Protein AF-A0A6B3GNE3-F1 (afdb_monomer)

Solvent-accessible surface area (backbone atoms only — not comparable to full-atom values): 5563 Å² total; per-residue (Å²): 108,75,71,58,51,50,61,64,42,50,61,54,49,58,60,53,69,72,64,52,52,80,75,50,72,71,88,55,69,71,82,41,78,39,46,48,60,59,85,50,76,67,30,50,49,52,53,54,51,51,49,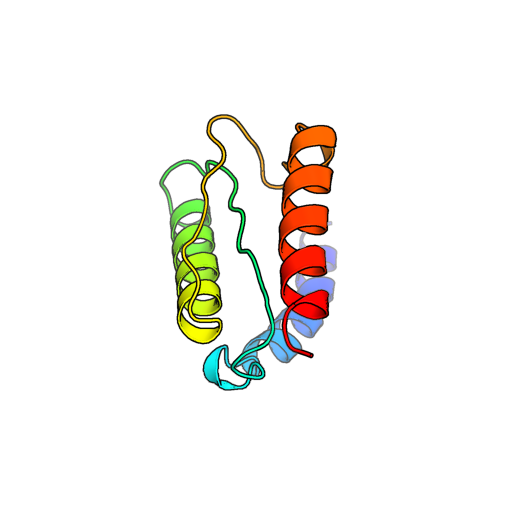49,46,18,56,43,57,74,46,69,70,45,71,42,80,92,28,52,92,61,35,59,78,79,37,48,68,63,42,51,49,52,52,53,54,31,54,53,53,62,67,69,75,116

Foldseek 3Di:
DVVVVVVVCVVVVVVVVPDDLLVPDEPQQDAAEDEPQDDDDVSVVRVVVSCRNCVNHVHDYHYDYPDDRVNCVVCVVVVVVRVVVSVVSVVVPD

Sequence (94 aa):
DVRELARALEGLAALAEDFRPSDLPWGVPAAIVSADHQPGRIGDGARAAHARVAAALGVQVTRWPGTSHSLHLEQPERTIEVIRSVVRRTTNHA

Mean predicted aligned error: 6.46 Å

Nearest PDB structures (foldseek):
  5gq9-assembly1_A  TM=4.020E-01  e=1.569E+00  Thermus thermophilus HB27
  4nca-assembly2_B  TM=4.030E-01  e=1.790E+00  Thermus thermophilus
  5xou-assembly1_A  TM=4.025E-01  e=3.692E+00  Thermus thermophilus HB27
  4nca-assembly1_A  TM=3.530E-01  e=2.181E+00  Thermus thermophilus
  3hjf-assembly1_A  TM=3.212E-01  e=2.487E+00  Thermus thermophilus HB27

pLDDT: mean 87.22, std 9.41, range [43.5, 98.0]

Secondary structure (DSSP, 8-state):
-HHHHHHHHHHHHH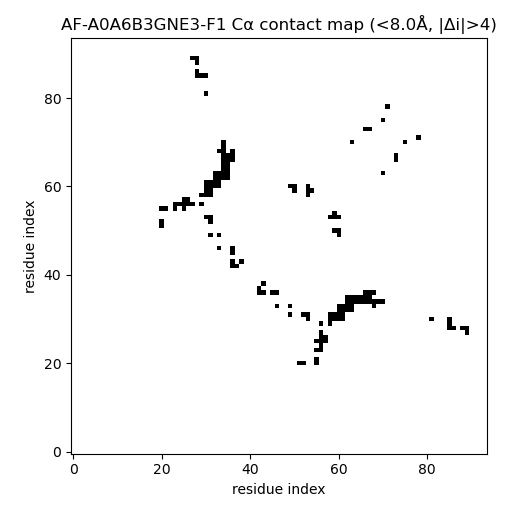HHHS--GGGSPTT----EEEE-PPSSHHHHHHHHHHHHHHHHTT-PEEEETT--TTHHHHSHHHHHHHHHHHHHHHHT--

Radius of gyration: 15.7 Å; Cα contacts (8 Å, |Δi|>4): 82; chains: 1; bounding box: 40×28×34 Å

Structure (mmCIF, N/CA/C/O backbone):
data_AF-A0A6B3GNE3-F1
#
_entry.id   AF-A0A6B3GNE3-F1
#
loop_
_atom_site.group_PDB
_atom_site.id
_atom_site.type_symbol
_atom_site.label_atom_id
_atom_site.label_alt_id
_atom_site.label_comp_id
_atom_site.label_asym_id
_atom_site.label_entity_id
_atom_site.label_seq_id
_atom_site.pdbx_PDB_ins_code
_atom_site.Cartn_x
_atom_site.Cartn_y
_atom_site.Cartn_z
_atom_site.occupancy
_atom_site.B_iso_or_equiv
_atom_site.auth_seq_id
_atom_site.auth_comp_id
_atom_site.auth_asym_id
_atom_site.auth_atom_id
_atom_site.pdbx_PDB_model_num
ATOM 1 N N . ASP A 1 1 ? 20.246 -15.404 -11.181 1.00 78.62 1 ASP A N 1
ATOM 2 C CA . ASP A 1 1 ? 20.197 -15.221 -12.648 1.00 78.62 1 ASP A CA 1
ATOM 3 C C . ASP A 1 1 ? 18.901 -14.476 -13.001 1.00 78.62 1 ASP A C 1
ATOM 5 O O . ASP A 1 1 ? 17.856 -14.820 -12.461 1.00 78.62 1 ASP A O 1
ATOM 9 N N . VAL A 1 2 ? 18.942 -13.440 -13.850 1.00 77.19 2 VAL A N 1
ATOM 10 C CA . VAL A 1 2 ? 17.753 -12.644 -14.241 1.00 77.19 2 VAL A CA 1
ATOM 11 C C . VAL A 1 2 ? 16.693 -13.491 -14.966 1.00 77.19 2 VAL A C 1
ATOM 13 O O . VAL A 1 2 ? 15.501 -13.228 -14.835 1.00 77.19 2 VAL A O 1
ATOM 16 N N . ARG A 1 3 ? 17.096 -14.548 -15.681 1.00 79.25 3 ARG A N 1
ATOM 17 C CA . ARG A 1 3 ? 16.184 -15.456 -16.399 1.00 79.25 3 ARG A CA 1
ATOM 18 C C . ARG A 1 3 ? 15.457 -16.426 -15.472 1.00 79.25 3 ARG A C 1
ATOM 20 O O . ARG A 1 3 ? 14.361 -16.877 -15.791 1.00 79.25 3 ARG A O 1
ATOM 27 N N . GLU A 1 4 ? 16.069 -16.785 -14.349 1.00 79.88 4 GLU A N 1
ATOM 28 C CA . GLU A 1 4 ? 15.397 -17.564 -13.302 1.00 79.88 4 GLU A CA 1
ATOM 29 C C . GLU A 1 4 ? 14.405 -16.694 -12.535 1.00 79.88 4 GLU A C 1
ATOM 31 O O . GLU A 1 4 ? 13.286 -17.127 -12.280 1.00 79.88 4 GLU A O 1
ATOM 36 N N . LEU A 1 5 ? 14.775 -15.439 -12.258 1.00 78.31 5 LEU A N 1
ATOM 37 C CA . LEU A 1 5 ? 13.873 -14.470 -11.643 1.00 78.31 5 LEU A CA 1
ATOM 38 C C . LEU A 1 5 ? 12.649 -14.193 -12.529 1.00 78.31 5 LEU A C 1
ATOM 40 O O . LEU A 1 5 ? 11.533 -14.203 -12.028 1.00 78.31 5 LEU A O 1
ATOM 44 N N . ALA A 1 6 ? 12.834 -14.001 -13.838 1.00 80.06 6 ALA A N 1
ATOM 45 C CA . ALA A 1 6 ? 11.722 -13.799 -14.770 1.00 80.06 6 ALA A CA 1
ATOM 46 C C . ALA A 1 6 ? 10.732 -14.978 -14.757 1.00 80.06 6 ALA A C 1
ATOM 48 O O . ALA A 1 6 ? 9.535 -14.762 -14.602 1.00 80.06 6 ALA A O 1
ATOM 49 N N . ARG A 1 7 ? 11.234 -16.220 -14.808 1.00 78.69 7 ARG A N 1
ATOM 50 C CA . ARG A 1 7 ? 10.396 -17.430 -14.728 1.00 78.69 7 ARG A CA 1
ATOM 51 C C . ARG A 1 7 ? 9.673 -17.569 -13.389 1.00 78.69 7 ARG A C 1
ATOM 53 O O . ARG A 1 7 ? 8.514 -17.960 -13.359 1.00 78.69 7 ARG A O 1
ATOM 60 N N . ALA A 1 8 ? 10.323 -17.212 -12.281 1.00 77.88 8 ALA A N 1
ATOM 61 C CA . ALA A 1 8 ? 9.666 -17.186 -10.974 1.00 77.88 8 ALA A CA 1
ATOM 62 C C . ALA A 1 8 ? 8.553 -16.119 -10.897 1.00 77.88 8 ALA A C 1
ATOM 64 O O . ALA A 1 8 ? 7.564 -16.304 -10.189 1.00 77.88 8 ALA A O 1
ATOM 65 N N . LEU A 1 9 ? 8.698 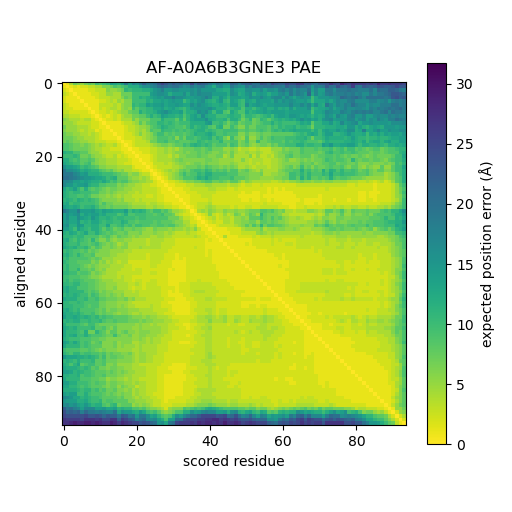-15.015 -11.636 1.00 81.69 9 LEU A N 1
ATOM 66 C CA . LEU A 1 9 ? 7.720 -13.929 -11.690 1.00 81.69 9 LEU A CA 1
ATOM 67 C C . LEU A 1 9 ? 6.543 -14.208 -12.635 1.00 81.69 9 LEU A C 1
ATOM 69 O O . LEU A 1 9 ? 5.486 -13.628 -12.416 1.00 81.69 9 LEU A O 1
ATOM 73 N N . GLU A 1 10 ? 6.670 -15.086 -13.635 1.00 81.31 10 GLU A N 1
ATOM 74 C CA . GLU A 1 10 ? 5.567 -15.442 -14.552 1.00 81.31 10 GLU A CA 1
ATOM 75 C C . GLU A 1 10 ? 4.335 -15.965 -13.798 1.00 81.31 10 GLU A C 1
ATOM 77 O O . GLU A 1 10 ? 3.217 -15.516 -14.048 1.00 81.31 10 GLU A O 1
ATOM 82 N N . GLY A 1 11 ? 4.533 -16.841 -12.807 1.00 75.12 11 GLY A N 1
ATOM 83 C CA . GLY A 1 11 ? 3.436 -17.343 -11.973 1.00 75.12 11 GLY A CA 1
ATOM 84 C C . GLY A 1 11 ? 2.775 -16.251 -11.124 1.00 75.12 11 GLY A C 1
ATOM 85 O O . GLY A 1 11 ? 1.556 -16.232 -10.969 1.00 75.12 11 GLY A O 1
ATOM 86 N N . LEU A 1 12 ? 3.563 -15.300 -10.615 1.00 77.81 12 LEU A N 1
ATOM 87 C CA . LEU A 1 12 ? 3.045 -14.151 -9.866 1.00 77.81 12 LEU A CA 1
ATOM 88 C C . LEU A 1 12 ? 2.310 -13.161 -10.775 1.00 77.81 12 LEU A C 1
ATOM 90 O O . LEU A 1 12 ? 1.306 -12.589 -10.359 1.00 77.81 12 LEU A O 1
ATOM 94 N N . ALA A 1 13 ? 2.784 -12.974 -12.007 1.00 80.31 13 ALA A N 1
ATOM 95 C CA . ALA A 1 13 ? 2.139 -12.125 -12.998 1.00 80.31 13 ALA A CA 1
ATOM 96 C C . ALA A 1 13 ? 0.766 -12.680 -13.391 1.00 80.31 13 ALA A C 1
ATOM 98 O O . ALA A 1 13 ? -0.196 -11.920 -13.389 1.00 80.31 13 ALA A O 1
ATOM 99 N N . ALA A 1 14 ? 0.659 -13.992 -13.625 1.00 81.12 14 ALA A N 1
ATOM 100 C CA . ALA A 1 14 ? -0.615 -14.649 -13.912 1.00 81.12 14 ALA A CA 1
ATOM 101 C C . ALA A 1 14 ? -1.619 -14.495 -12.754 1.00 81.12 14 ALA A C 1
ATOM 103 O O . ALA A 1 14 ? -2.766 -14.124 -12.972 1.00 81.12 14 ALA A O 1
ATOM 104 N N . LEU A 1 15 ? -1.181 -14.686 -11.502 1.00 78.62 15 LEU A N 1
ATOM 105 C CA . LEU A 1 15 ? -2.041 -14.459 -10.330 1.00 78.62 15 LEU A CA 1
ATOM 106 C C . LEU A 1 15 ? -2.459 -12.987 -10.177 1.00 78.62 15 LEU A C 1
ATOM 108 O O . LEU A 1 15 ? -3.569 -12.692 -9.738 1.00 78.62 15 LEU A O 1
ATOM 112 N N . ALA A 1 16 ? -1.570 -12.054 -10.517 1.00 80.88 16 ALA A N 1
ATOM 113 C CA . ALA A 1 16 ? -1.857 -10.626 -10.456 1.00 80.88 16 ALA A CA 1
ATOM 114 C C . ALA A 1 16 ? -2.767 -10.149 -11.601 1.00 80.88 16 ALA A C 1
ATOM 116 O O . ALA A 1 16 ? -3.443 -9.131 -11.445 1.00 80.88 16 ALA A O 1
ATOM 117 N N . GLU A 1 17 ? -2.799 -10.858 -12.732 1.00 84.31 17 GLU A N 1
ATOM 118 C CA . GLU A 1 17 ? -3.598 -10.504 -13.908 1.00 84.31 17 GLU A CA 1
ATOM 119 C C . GLU A 1 17 ? -5.100 -10.539 -13.621 1.00 84.31 17 GLU A C 1
ATOM 121 O O . GLU A 1 17 ? -5.839 -9.684 -14.115 1.00 84.31 17 GLU A O 1
ATOM 126 N N . ASP A 1 18 ? -5.541 -11.442 -12.747 1.00 83.81 18 ASP A N 1
ATOM 127 C CA . ASP A 1 18 ? -6.941 -11.567 -12.335 1.00 83.81 18 ASP A CA 1
ATOM 128 C C . ASP A 1 18 ? -7.286 -10.734 -11.098 1.00 83.81 18 ASP A C 1
ATOM 130 O O . ASP A 1 18 ? -8.460 -10.557 -10.776 1.00 83.81 18 ASP A O 1
ATOM 134 N N . PHE A 1 19 ? -6.298 -10.142 -10.420 1.00 84.38 19 PHE A N 1
ATOM 135 C CA . PHE A 1 19 ? -6.573 -9.302 -9.261 1.00 84.38 19 PHE A CA 1
ATOM 136 C C . PHE A 1 19 ? -7.339 -8.040 -9.674 1.00 84.38 19 PHE A C 1
ATOM 138 O O . PHE A 1 19 ? -6.872 -7.209 -10.463 1.00 84.38 19 PHE A O 1
ATOM 145 N N . ARG A 1 20 ? -8.531 -7.862 -9.108 1.00 87.00 20 ARG A N 1
ATOM 146 C CA . ARG A 1 20 ? -9.325 -6.643 -9.246 1.00 87.00 20 ARG A CA 1
ATOM 147 C C . ARG A 1 20 ? -9.469 -6.015 -7.863 1.00 87.00 20 ARG A C 1
ATOM 149 O O . ARG A 1 20 ? -10.095 -6.609 -6.991 1.00 87.00 20 ARG A O 1
ATOM 156 N N . PRO A 1 21 ? -8.934 -4.800 -7.639 1.00 83.25 21 PRO A N 1
ATOM 157 C CA . PRO A 1 21 ? -9.119 -4.108 -6.366 1.00 83.25 21 PRO A CA 1
ATOM 158 C C . PRO A 1 21 ? -10.593 -3.964 -5.966 1.00 83.25 21 PRO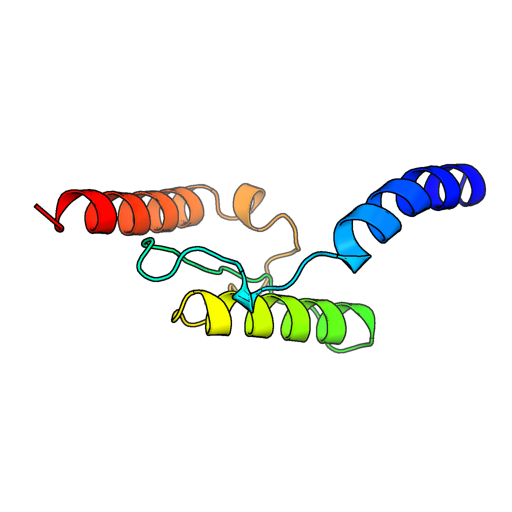 A C 1
ATOM 160 O O . PRO A 1 21 ? -10.895 -3.995 -4.782 1.00 83.25 21 PRO A O 1
ATOM 163 N N . SER A 1 22 ? -11.506 -3.853 -6.939 1.00 83.31 22 SER A N 1
ATOM 164 C CA . SER A 1 22 ? -12.958 -3.784 -6.724 1.00 83.31 22 SER A CA 1
ATOM 165 C C . SER A 1 22 ? -13.555 -4.989 -6.002 1.00 83.31 22 SER A C 1
ATOM 167 O O . SER A 1 22 ? -14.635 -4.862 -5.437 1.00 83.31 22 SER A O 1
ATOM 169 N N . ASP A 1 23 ? -12.873 -6.133 -6.021 1.00 85.69 23 ASP A N 1
ATOM 170 C CA . ASP A 1 23 ? -13.375 -7.377 -5.436 1.00 85.69 23 ASP A CA 1
ATOM 171 C C . ASP A 1 23 ? -13.010 -7.483 -3.947 1.00 85.69 23 ASP A C 1
ATOM 173 O O . ASP A 1 23 ? -13.393 -8.435 -3.265 1.00 85.69 23 ASP A O 1
ATOM 177 N N . LEU A 1 24 ? -12.260 -6.506 -3.421 1.00 82.00 24 LEU A N 1
ATOM 178 C CA . LEU A 1 24 ? -11.945 -6.437 -2.002 1.00 82.00 24 LEU A CA 1
ATOM 179 C C . LEU A 1 24 ? -13.226 -6.208 -1.183 1.00 82.00 24 LEU A C 1
ATOM 181 O O . LEU A 1 24 ? -14.048 -5.363 -1.543 1.00 82.00 24 LEU A O 1
ATOM 185 N N . PRO A 1 25 ? -13.392 -6.920 -0.054 1.00 78.44 25 PRO A N 1
ATOM 186 C CA . PRO A 1 25 ? -14.563 -6.770 0.792 1.00 78.44 25 PRO A CA 1
ATOM 187 C C . PRO A 1 25 ? -14.659 -5.337 1.315 1.00 78.44 25 PRO A C 1
ATOM 189 O O . PRO A 1 25 ? -13.753 -4.818 1.975 1.00 78.44 25 PRO A O 1
ATOM 192 N N . TRP A 1 26 ? -15.784 -4.701 1.012 1.00 75.38 26 TRP A N 1
ATOM 193 C CA . TRP A 1 26 ? -16.056 -3.344 1.452 1.00 75.38 26 TRP A CA 1
ATOM 194 C C . TRP A 1 26 ? -16.357 -3.305 2.956 1.00 75.38 26 TRP A C 1
ATOM 196 O O . TRP A 1 26 ? -16.927 -4.240 3.515 1.00 75.38 26 TRP A O 1
ATOM 206 N N . GLY A 1 27 ? -15.963 -2.218 3.621 1.00 76.44 27 GLY A N 1
ATOM 207 C CA . GLY A 1 27 ? -16.214 -2.015 5.053 1.00 76.44 27 GLY A CA 1
ATOM 208 C C . GLY A 1 27 ? -15.234 -2.716 6.000 1.00 76.44 27 GLY A C 1
ATOM 209 O O . GLY A 1 27 ? -15.373 -2.575 7.213 1.00 76.44 27 GLY A O 1
ATOM 210 N N . VAL A 1 28 ? -14.216 -3.420 5.491 1.00 83.12 28 VAL A N 1
ATOM 211 C CA . VAL A 1 28 ? -13.124 -3.935 6.332 1.00 83.12 28 VAL A CA 1
ATOM 212 C C . VAL A 1 28 ? -12.206 -2.775 6.733 1.00 83.12 28 VAL A C 1
ATOM 214 O O . VAL A 1 28 ? -11.656 -2.105 5.854 1.00 83.12 28 VAL A O 1
ATOM 217 N N . PRO A 1 29 ? -11.983 -2.519 8.038 1.00 91.31 29 PRO A N 1
ATOM 218 C CA . PRO A 1 29 ? -11.032 -1.504 8.464 1.00 91.31 29 PRO A CA 1
ATOM 219 C C . PRO A 1 29 ? -9.640 -1.786 7.900 1.00 91.31 29 PRO A C 1
ATOM 221 O O . PRO A 1 29 ? -9.060 -2.842 8.139 1.00 91.31 29 PRO A O 1
ATOM 224 N N . ALA A 1 30 ? -9.085 -0.814 7.181 1.00 93.62 30 ALA A N 1
ATOM 225 C CA . ALA A 1 30 ? -7.796 -0.952 6.519 1.00 93.62 30 ALA A CA 1
ATOM 226 C C . ALA A 1 30 ? -6.940 0.309 6.673 1.00 93.62 30 ALA A C 1
ATOM 228 O O . ALA A 1 30 ? -7.404 1.360 7.127 1.00 93.62 30 ALA A O 1
ATOM 229 N N . ALA A 1 31 ? -5.668 0.195 6.309 1.00 95.44 31 ALA A N 1
ATOM 230 C CA . ALA A 1 31 ? -4.757 1.313 6.128 1.00 95.44 31 ALA A CA 1
ATOM 231 C C . ALA A 1 31 ? -3.791 0.971 4.993 1.00 95.44 31 ALA A C 1
ATOM 233 O O . ALA A 1 31 ? -3.288 -0.148 4.932 1.00 95.44 31 ALA A O 1
ATOM 234 N N . ILE A 1 32 ? -3.517 1.938 4.117 1.00 95.69 32 ILE A N 1
ATOM 235 C CA . ILE A 1 32 ? -2.497 1.808 3.077 1.00 95.69 32 ILE A CA 1
ATOM 236 C C . ILE A 1 32 ? -1.366 2.769 3.411 1.00 95.69 32 ILE A C 1
ATOM 238 O O . ILE A 1 32 ? -1.553 3.988 3.414 1.00 95.69 32 ILE A O 1
ATOM 242 N N . VAL A 1 33 ? -0.194 2.211 3.705 1.00 96.69 33 VAL A N 1
ATOM 243 C CA . VAL A 1 33 ? 1.029 2.966 3.974 1.00 96.69 33 VAL A CA 1
ATOM 244 C C . VAL A 1 33 ? 1.988 2.744 2.816 1.00 96.69 33 VAL A C 1
ATOM 246 O O . VAL A 1 33 ? 2.278 1.607 2.455 1.00 96.69 33 VAL A O 1
ATOM 249 N N . SER A 1 34 ? 2.459 3.833 2.220 1.00 95.06 34 SER A N 1
ATOM 250 C CA . SER A 1 34 ? 3.372 3.803 1.084 1.00 95.06 34 SER A CA 1
ATOM 251 C C . SER A 1 34 ? 4.713 4.413 1.455 1.00 95.06 34 SER A C 1
ATOM 253 O O . SER A 1 34 ? 4.782 5.479 2.072 1.00 95.06 34 SER A O 1
ATOM 255 N N . ALA A 1 35 ? 5.766 3.769 0.963 1.00 92.69 35 ALA A N 1
ATOM 256 C CA . ALA A 1 35 ? 7.109 4.314 0.942 1.00 92.69 35 ALA A CA 1
ATOM 257 C C . ALA A 1 35 ? 7.194 5.591 0.098 1.00 92.69 35 ALA A C 1
ATOM 259 O O . ALA A 1 35 ? 6.328 5.859 -0.754 1.00 92.69 35 ALA A O 1
ATOM 260 N N . ASP A 1 36 ? 8.274 6.344 0.285 1.00 84.75 36 ASP A N 1
ATOM 261 C CA . ASP A 1 36 ? 8.546 7.558 -0.478 1.00 84.75 36 ASP A CA 1
ATOM 262 C C . ASP A 1 36 ? 9.282 7.249 -1.784 1.00 84.75 36 ASP A C 1
ATOM 264 O O . ASP A 1 36 ? 10.431 7.629 -2.011 1.00 84.75 36 ASP A O 1
ATOM 268 N N . HIS A 1 37 ? 8.612 6.489 -2.653 1.00 81.75 37 HIS A N 1
ATOM 269 C CA . HIS A 1 37 ? 9.175 6.112 -3.942 1.00 81.75 37 HIS A CA 1
ATOM 270 C C . HIS A 1 37 ? 9.519 7.355 -4.773 1.00 81.75 37 HIS A C 1
ATOM 272 O O . HIS A 1 37 ? 8.646 8.189 -5.064 1.00 81.75 37 HIS A O 1
ATOM 278 N N . GLN A 1 38 ? 10.782 7.421 -5.204 1.00 83.25 38 GLN A N 1
ATOM 279 C CA . GLN A 1 38 ? 11.264 8.436 -6.134 1.00 83.25 38 GLN A CA 1
ATOM 280 C C . GLN A 1 38 ? 10.441 8.415 -7.434 1.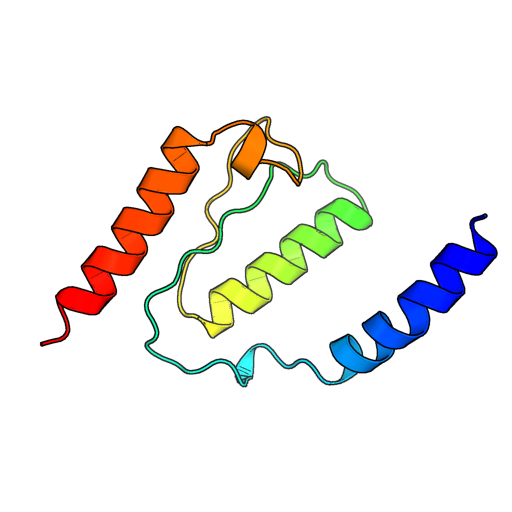00 83.25 38 GLN A C 1
ATOM 282 O O . GLN A 1 38 ? 10.005 7.341 -7.864 1.00 83.25 38 GLN A O 1
ATOM 287 N N . PRO A 1 39 ? 10.200 9.577 -8.067 1.00 83.69 39 PRO A N 1
ATOM 288 C CA . PRO A 1 39 ? 9.537 9.637 -9.366 1.00 83.69 39 PRO A CA 1
ATOM 289 C C . PRO A 1 39 ? 10.243 8.800 -10.442 1.00 83.69 39 PRO A C 1
ATOM 291 O O . PRO A 1 39 ? 11.464 8.655 -10.425 1.00 83.69 39 PRO A O 1
ATOM 294 N N . GLY A 1 40 ? 9.471 8.264 -11.390 1.00 86.50 40 GLY A N 1
ATOM 295 C CA . GLY A 1 40 ? 9.952 7.375 -12.447 1.00 86.50 40 GLY A CA 1
ATOM 296 C C . GLY A 1 40 ? 9.083 6.125 -12.571 1.00 86.50 40 GLY A C 1
ATOM 297 O O . GLY A 1 40 ? 8.349 5.786 -11.649 1.00 86.50 40 GLY A O 1
ATOM 298 N N . ARG A 1 41 ? 9.195 5.399 -13.694 1.00 82.88 41 ARG A N 1
ATOM 299 C CA . ARG A 1 41 ? 8.290 4.291 -14.077 1.00 82.88 41 ARG A CA 1
ATOM 300 C C . ARG A 1 41 ? 7.908 3.356 -12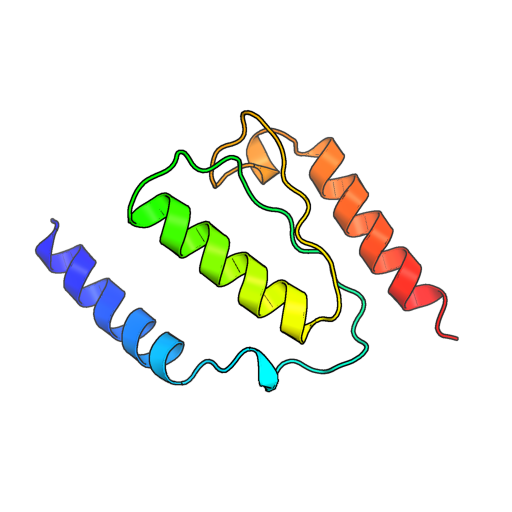.920 1.00 82.88 41 ARG A C 1
ATOM 302 O O . ARG A 1 41 ? 6.732 3.049 -12.753 1.00 82.88 41 ARG A O 1
ATOM 309 N N . ILE A 1 42 ? 8.888 2.904 -12.136 1.00 84.75 42 ILE A N 1
ATOM 310 C CA . ILE A 1 42 ? 8.653 1.987 -11.011 1.00 84.75 42 ILE A CA 1
ATOM 311 C C . ILE A 1 42 ? 7.929 2.700 -9.863 1.00 84.75 42 ILE A C 1
ATOM 313 O O . ILE A 1 42 ? 6.924 2.196 -9.368 1.00 84.75 42 ILE A O 1
ATOM 317 N N . GLY A 1 43 ? 8.403 3.880 -9.455 1.00 88.06 43 GLY A N 1
ATOM 318 C CA . GLY A 1 43 ? 7.786 4.645 -8.373 1.00 88.06 43 GLY A CA 1
ATOM 319 C C . GLY A 1 43 ? 6.380 5.133 -8.716 1.00 88.06 43 GLY A C 1
ATOM 320 O O . GLY A 1 43 ? 5.481 5.042 -7.886 1.00 88.06 43 GLY A O 1
ATOM 321 N N . ASP A 1 44 ? 6.155 5.575 -9.952 1.00 89.69 44 ASP A N 1
ATOM 322 C CA . ASP A 1 44 ? 4.839 5.958 -10.468 1.00 89.69 44 ASP A CA 1
ATOM 323 C C . ASP A 1 44 ? 3.885 4.763 -10.509 1.00 89.69 44 ASP A C 1
ATOM 325 O O . ASP A 1 44 ? 2.738 4.876 -10.074 1.00 89.69 44 ASP A O 1
ATOM 329 N N . GLY A 1 45 ? 4.378 3.597 -10.940 1.00 90.88 45 GLY A N 1
ATOM 330 C CA . GLY A 1 45 ? 3.627 2.345 -10.903 1.00 90.88 45 GLY A CA 1
ATOM 331 C C . GLY A 1 45 ? 3.217 1.951 -9.482 1.00 90.88 45 GLY A C 1
ATOM 332 O O . GLY A 1 45 ? 2.044 1.660 -9.245 1.00 90.88 45 GLY A O 1
ATOM 333 N N . ALA A 1 46 ? 4.145 2.013 -8.523 1.00 89.69 46 ALA A N 1
ATOM 334 C CA . ALA A 1 46 ? 3.862 1.730 -7.116 1.00 89.69 46 ALA A CA 1
ATOM 335 C C . ALA A 1 46 ? 2.828 2.710 -6.534 1.00 89.69 46 ALA A C 1
ATOM 337 O O . ALA A 1 46 ? 1.855 2.293 -5.904 1.00 89.69 46 ALA A O 1
ATOM 338 N N . ARG A 1 47 ? 2.975 4.012 -6.817 1.00 90.56 47 ARG A N 1
ATOM 339 C CA . ARG A 1 47 ? 2.015 5.046 -6.399 1.00 90.56 47 ARG A CA 1
ATOM 340 C C . ARG A 1 47 ? 0.615 4.788 -6.951 1.00 90.56 47 ARG A C 1
ATOM 342 O O . ARG A 1 47 ? -0.354 4.831 -6.194 1.00 90.56 47 ARG A O 1
ATOM 349 N N . ALA A 1 48 ? 0.509 4.484 -8.243 1.00 92.06 48 ALA A N 1
ATOM 350 C CA . ALA A 1 48 ? -0.765 4.180 -8.885 1.00 92.06 48 ALA A CA 1
ATOM 351 C C . ALA A 1 48 ? -1.394 2.884 -8.344 1.00 92.06 48 ALA A C 1
ATOM 353 O O . ALA A 1 48 ? -2.609 2.810 -8.163 1.00 92.06 48 ALA A O 1
ATOM 354 N N . ALA A 1 49 ? -0.588 1.858 -8.057 1.00 91.12 49 ALA 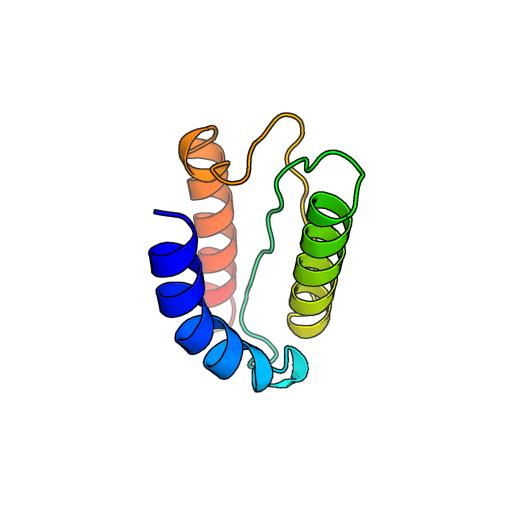A N 1
ATOM 355 C CA . ALA A 1 49 ? -1.065 0.618 -7.451 1.00 91.12 49 ALA A CA 1
ATOM 356 C C . ALA A 1 49 ? -1.634 0.853 -6.041 1.00 91.12 49 ALA A C 1
ATOM 358 O O . ALA A 1 49 ? -2.779 0.478 -5.786 1.00 91.12 49 ALA A O 1
ATOM 359 N N . HIS A 1 50 ? -0.899 1.542 -5.162 1.00 94.19 50 HIS A N 1
ATOM 360 C CA . HIS A 1 50 ? -1.376 1.866 -3.814 1.00 94.19 50 HIS A CA 1
ATOM 361 C C . HIS A 1 50 ? -2.643 2.728 -3.839 1.00 94.19 50 HIS A C 1
ATOM 363 O O . HIS A 1 50 ? -3.569 2.463 -3.076 1.00 94.19 50 HIS A O 1
ATOM 369 N N . ALA A 1 51 ? -2.722 3.712 -4.742 1.00 93.56 51 ALA A N 1
ATOM 370 C CA . ALA A 1 51 ? -3.910 4.549 -4.895 1.00 93.56 51 ALA A CA 1
ATOM 371 C C . ALA A 1 51 ? -5.151 3.738 -5.308 1.00 93.56 51 ALA A C 1
ATOM 373 O O . ALA A 1 51 ? -6.223 3.941 -4.743 1.00 93.56 51 ALA A O 1
ATOM 374 N N . ARG A 1 52 ? -5.008 2.785 -6.242 1.00 92.69 52 ARG A N 1
ATOM 375 C CA . ARG A 1 52 ? -6.114 1.905 -6.666 1.00 92.69 52 ARG A CA 1
ATOM 376 C C . ARG A 1 52 ? -6.639 1.037 -5.522 1.00 92.69 52 ARG A C 1
ATOM 378 O O . ARG A 1 52 ? -7.849 0.941 -5.346 1.00 92.69 52 ARG A O 1
ATOM 385 N N . VAL A 1 53 ? -5.747 0.436 -4.734 1.00 92.12 53 VAL A N 1
ATOM 386 C CA . VAL A 1 53 ? -6.138 -0.393 -3.580 1.00 92.12 53 VAL A CA 1
ATOM 387 C C . VAL A 1 53 ? -6.779 0.459 -2.482 1.00 92.12 53 VAL A C 1
ATOM 389 O O . VAL A 1 53 ? -7.809 0.081 -1.931 1.00 92.12 53 VAL A O 1
ATOM 392 N N . ALA A 1 54 ? -6.218 1.636 -2.196 1.00 92.88 54 ALA A N 1
ATOM 393 C CA . ALA A 1 54 ? -6.769 2.555 -1.205 1.00 92.88 54 ALA A CA 1
ATOM 394 C C . ALA A 1 54 ? -8.184 3.024 -1.579 1.00 92.88 54 ALA A C 1
ATOM 396 O O . ALA A 1 54 ? -9.070 3.015 -0.727 1.00 92.88 54 ALA A O 1
ATOM 397 N N . ALA A 1 55 ? -8.415 3.342 -2.858 1.00 91.75 55 ALA A N 1
ATOM 398 C CA . ALA A 1 55 ? -9.734 3.707 -3.367 1.00 91.75 55 ALA A CA 1
ATOM 399 C C . ALA A 1 55 ? -10.762 2.581 -3.179 1.00 91.75 55 ALA A C 1
ATOM 401 O O . ALA A 1 55 ? -11.863 2.843 -2.702 1.00 91.75 55 ALA A O 1
ATOM 402 N N . ALA A 1 56 ? -10.396 1.333 -3.487 1.00 90.25 56 ALA A N 1
ATOM 403 C CA . ALA A 1 56 ? -11.286 0.186 -3.302 1.00 90.25 56 ALA A CA 1
ATOM 404 C C . ALA A 1 56 ? -11.645 -0.071 -1.828 1.00 90.25 56 ALA A C 1
ATOM 406 O O . ALA A 1 56 ? -12.781 -0.408 -1.508 1.00 90.25 56 ALA A O 1
ATOM 407 N N . LEU A 1 57 ? -10.692 0.148 -0.920 1.00 90.00 57 LEU A N 1
ATOM 408 C CA . LEU A 1 57 ? -10.894 0.008 0.524 1.00 90.00 57 LEU A CA 1
ATOM 409 C C . LEU A 1 57 ? -11.527 1.250 1.178 1.00 90.00 57 LEU A C 1
ATOM 411 O O . LEU A 1 57 ? -11.766 1.246 2.383 1.00 90.00 57 LEU A O 1
ATOM 415 N N . GLY A 1 58 ? -11.776 2.324 0.421 1.00 90.00 58 GLY A N 1
ATOM 416 C CA . GLY A 1 58 ? -12.327 3.573 0.952 1.00 90.00 58 GLY A CA 1
ATOM 417 C C . GLY A 1 58 ? -11.391 4.310 1.920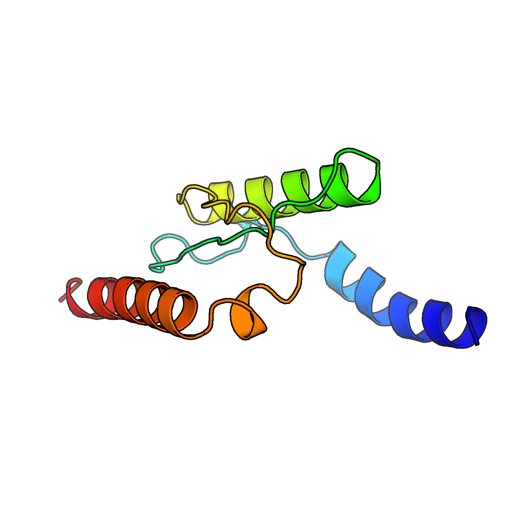 1.00 90.00 58 GLY A C 1
ATOM 418 O O . GLY A 1 58 ? -11.860 5.013 2.813 1.00 90.00 58 GLY A O 1
ATOM 419 N N . VAL A 1 59 ? -10.071 4.155 1.770 1.00 92.88 59 VAL A N 1
ATOM 420 C CA . VAL A 1 59 ? -9.055 4.784 2.633 1.00 92.88 59 VAL A CA 1
ATOM 421 C C . VAL A 1 59 ? -8.108 5.683 1.838 1.00 92.88 59 VAL A C 1
ATOM 423 O O . VAL A 1 59 ? -8.022 5.614 0.616 1.00 92.88 59 VAL A O 1
ATOM 426 N N . GLN A 1 60 ? -7.366 6.539 2.541 1.00 93.56 60 GLN A N 1
ATOM 427 C CA . GLN A 1 60 ? -6.304 7.358 1.950 1.00 93.56 60 GLN A CA 1
ATOM 428 C C . GLN A 1 60 ? -4.947 6.651 2.038 1.00 93.56 60 GLN A C 1
ATOM 430 O O . GLN A 1 60 ? -4.668 5.931 3.002 1.00 93.56 60 GLN A O 1
ATOM 435 N N . VAL A 1 61 ? -4.073 6.901 1.059 1.00 95.69 61 VAL A N 1
ATOM 436 C CA . VAL A 1 61 ? -2.675 6.452 1.115 1.00 95.69 61 VAL A CA 1
ATOM 437 C C . VAL A 1 61 ? -1.893 7.376 2.046 1.00 95.69 61 VAL A C 1
ATOM 439 O O . VAL A 1 61 ? -1.724 8.560 1.760 1.00 95.69 61 VAL A O 1
ATOM 442 N N . THR A 1 62 ? -1.361 6.831 3.137 1.00 96.19 62 THR A N 1
ATOM 443 C CA . THR A 1 62 ? -0.423 7.552 4.005 1.00 96.19 62 THR A CA 1
ATOM 444 C C . THR A 1 62 ? 0.996 7.347 3.496 1.00 96.19 62 THR A C 1
ATOM 446 O O . THR A 1 62 ? 1.459 6.214 3.401 1.00 96.19 62 THR A O 1
ATOM 449 N N . ARG A 1 63 ? 1.710 8.427 3.175 1.00 93.19 63 ARG A N 1
ATOM 450 C CA . ARG A 1 63 ? 3.109 8.344 2.729 1.00 93.19 63 ARG A CA 1
ATOM 451 C C . ARG A 1 63 ? 4.054 8.577 3.896 1.00 93.19 63 ARG A C 1
ATOM 453 O O . ARG A 1 63 ? 3.826 9.491 4.687 1.00 93.19 63 ARG A O 1
ATOM 460 N N . TRP A 1 64 ? 5.104 7.769 3.996 1.00 94.88 64 TRP A N 1
ATOM 461 C CA . TRP A 1 6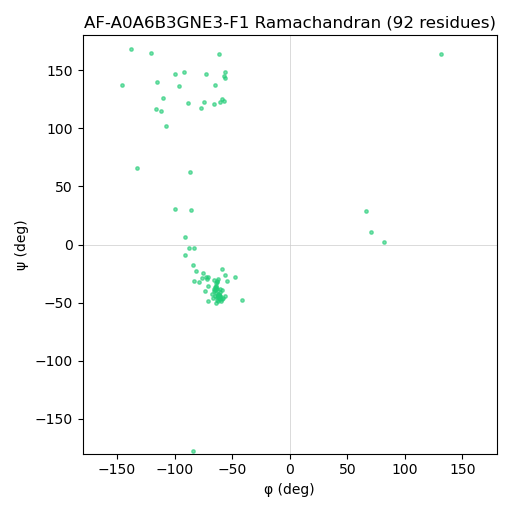4 ? 6.165 7.944 4.991 1.00 94.88 64 TRP A CA 1
ATOM 462 C C . TRP A 1 64 ? 7.442 8.447 4.313 1.00 94.88 64 TRP A C 1
ATOM 464 O O . TRP A 1 64 ? 8.139 7.654 3.678 1.00 94.88 64 TRP A O 1
ATOM 474 N N . PRO A 1 65 ? 7.749 9.754 4.420 1.00 90.69 65 PRO A N 1
ATOM 475 C CA . PRO A 1 65 ? 8.923 10.343 3.787 1.00 90.69 65 PRO A CA 1
ATOM 476 C C . PRO A 1 65 ? 10.215 9.650 4.210 1.00 90.69 65 PRO A C 1
ATOM 478 O O . PRO A 1 65 ? 10.359 9.254 5.368 1.00 90.69 65 PRO A O 1
ATOM 481 N N . GLY A 1 66 ? 11.149 9.522 3.268 1.00 89.81 66 GLY A N 1
ATOM 482 C CA . GLY A 1 66 ? 12.468 8.944 3.532 1.00 89.81 66 GLY A CA 1
ATOM 483 C C . GLY A 1 66 ? 12.483 7.436 3.793 1.00 89.81 66 GLY A C 1
ATOM 484 O O . GLY A 1 66 ? 13.520 6.929 4.208 1.00 89.81 66 GLY A O 1
ATOM 485 N N . THR A 1 67 ? 11.375 6.724 3.553 1.00 92.56 67 THR A N 1
ATOM 486 C CA . THR A 1 67 ? 11.333 5.258 3.677 1.00 92.56 67 THR A CA 1
ATOM 487 C C . THR A 1 67 ? 11.446 4.549 2.338 1.00 92.56 67 THR A C 1
ATOM 489 O O . THR A 1 67 ? 10.944 5.034 1.317 1.00 92.56 67 THR A O 1
ATOM 492 N N . SER A 1 68 ? 12.081 3.379 2.350 1.00 91.25 68 SER A N 1
ATOM 493 C CA . SER A 1 68 ? 12.075 2.446 1.226 1.00 91.25 68 SER A CA 1
ATOM 494 C C . SER A 1 68 ? 10.824 1.563 1.251 1.00 91.25 68 SER A C 1
ATOM 496 O O . SER A 1 68 ? 9.962 1.677 2.122 1.00 91.25 68 SER A O 1
ATOM 498 N N . HIS A 1 69 ? 10.717 0.633 0.299 1.00 90.25 69 HIS A N 1
ATOM 499 C CA . HIS A 1 69 ? 9.643 -0.365 0.306 1.00 90.25 69 HIS A CA 1
ATOM 500 C C . HIS A 1 69 ? 9.606 -1.189 1.611 1.00 90.25 69 HIS A C 1
ATOM 502 O O . HIS A 1 69 ? 8.540 -1.623 2.043 1.00 90.25 69 HIS A O 1
ATOM 508 N N . SER A 1 70 ? 10.747 -1.325 2.289 1.00 93.00 70 SER A N 1
ATOM 509 C CA . SER A 1 70 ? 10.878 -1.998 3.583 1.00 93.00 70 SER A CA 1
ATOM 510 C C . SER A 1 70 ? 10.574 -1.080 4.777 1.00 93.00 70 SER A C 1
ATOM 512 O O . SER A 1 70 ? 11.100 -1.300 5.865 1.00 93.00 70 SER A O 1
ATOM 514 N N . LEU A 1 71 ? 9.698 -0.080 4.607 1.00 94.44 71 LEU A N 1
ATOM 515 C CA . LEU A 1 71 ? 9.306 0.910 5.627 1.00 94.44 71 LEU A CA 1
ATOM 516 C C . LEU A 1 71 ? 8.939 0.313 6.996 1.00 94.44 71 LEU A C 1
ATOM 518 O O . LEU A 1 71 ? 9.109 0.961 8.024 1.00 94.44 71 LEU A O 1
ATOM 522 N N . HIS A 1 72 ? 8.453 -0.929 7.017 1.00 94.31 72 HIS A N 1
ATOM 523 C CA . HIS A 1 72 ? 8.088 -1.645 8.236 1.00 94.31 72 HIS A CA 1
ATOM 524 C C . HIS A 1 72 ? 9.298 -2.066 9.085 1.00 94.31 72 HIS A C 1
ATOM 526 O O . HIS A 1 72 ? 9.173 -2.175 10.300 1.00 94.31 72 HIS A O 1
ATOM 532 N N . LEU A 1 73 ? 10.460 -2.279 8.460 1.00 96.06 73 LEU A N 1
ATOM 533 C CA . LEU A 1 73 ? 11.729 -2.534 9.148 1.00 96.06 73 LEU A CA 1
ATOM 534 C C . LEU A 1 73 ? 12.406 -1.231 9.581 1.00 96.06 73 LEU A C 1
ATOM 536 O O . LEU A 1 73 ? 13.096 -1.199 10.591 1.00 96.06 73 LEU A O 1
ATOM 540 N N . GLU A 1 74 ? 12.210 -0.163 8.809 1.00 96.06 74 GLU A N 1
ATOM 541 C CA . GLU A 1 74 ? 12.809 1.153 9.059 1.00 96.06 74 GLU A CA 1
ATOM 542 C C . GLU A 1 74 ? 12.067 1.936 10.150 1.00 96.06 74 GLU A C 1
ATOM 544 O O . GLU A 1 74 ? 12.678 2.721 10.869 1.00 96.06 74 GLU A O 1
ATOM 549 N N . GLN A 1 75 ? 10.749 1.741 10.265 1.00 95.44 75 GLN A N 1
ATOM 550 C CA . GLN A 1 75 ? 9.889 2.398 11.254 1.00 95.44 75 GLN A CA 1
ATOM 551 C C . GLN A 1 75 ? 8.967 1.371 11.943 1.00 95.44 75 GLN A C 1
ATOM 553 O O . GLN A 1 75 ? 7.740 1.406 11.757 1.00 95.44 75 GLN A O 1
ATOM 558 N N . PRO A 1 76 ? 9.525 0.426 12.725 1.00 96.56 76 PRO A N 1
ATOM 559 C CA . PRO A 1 76 ? 8.752 -0.667 13.310 1.00 96.56 76 PRO A CA 1
ATOM 560 C C . PRO A 1 76 ? 7.713 -0.177 14.326 1.00 96.56 76 PRO A C 1
ATOM 562 O O . PRO A 1 76 ? 6.572 -0.642 14.307 1.00 96.56 76 PRO A O 1
ATOM 565 N N . GLU A 1 77 ? 8.032 0.822 15.151 1.00 97.94 77 GLU A N 1
ATOM 566 C CA . GLU A 1 77 ? 7.098 1.378 16.140 1.00 97.94 77 GLU A CA 1
ATOM 567 C C . GLU A 1 77 ? 5.890 2.021 15.454 1.00 97.94 77 GLU A C 1
ATOM 569 O O . GLU A 1 77 ? 4.740 1.713 15.774 1.00 97.94 77 GLU A O 1
ATOM 574 N N . ARG A 1 78 ? 6.144 2.846 14.434 1.00 97.00 78 ARG A N 1
ATOM 575 C CA . ARG A 1 78 ? 5.094 3.502 13.644 1.00 97.00 78 ARG A CA 1
ATOM 576 C C . ARG A 1 78 ? 4.228 2.490 12.892 1.00 97.00 78 ARG A C 1
ATOM 578 O O . ARG A 1 78 ? 3.027 2.690 12.713 1.00 97.00 78 ARG A O 1
ATOM 585 N N . THR A 1 79 ? 4.820 1.371 12.479 1.00 97.06 79 THR A N 1
ATOM 586 C CA . THR A 1 79 ? 4.096 0.252 11.857 1.00 97.06 79 THR A CA 1
ATOM 587 C C . THR A 1 79 ? 3.152 -0.405 12.853 1.00 97.06 79 THR A C 1
ATOM 589 O O . THR A 1 79 ? 1.971 -0.596 12.552 1.00 97.06 79 THR A O 1
ATOM 592 N N . ILE A 1 80 ? 3.630 -0.676 14.069 1.00 98.00 80 ILE A N 1
ATOM 593 C CA . ILE A 1 80 ? 2.807 -1.216 15.155 1.00 98.00 80 ILE A CA 1
ATOM 594 C C . ILE A 1 80 ? 1.657 -0.260 15.498 1.00 98.00 80 ILE A C 1
ATOM 596 O O . ILE A 1 80 ? 0.539 -0.713 15.744 1.00 98.00 80 ILE A O 1
ATOM 600 N N . GLU A 1 81 ? 1.882 1.054 15.484 1.00 97.75 81 GLU A N 1
ATOM 601 C CA . GLU A 1 81 ? 0.828 2.051 15.707 1.00 97.75 81 GLU A CA 1
ATOM 602 C C . GLU A 1 81 ? -0.275 1.997 14.644 1.00 97.75 81 GLU A C 1
ATOM 604 O O . GLU A 1 81 ? -1.461 1.995 14.992 1.00 97.75 81 GLU A O 1
ATOM 609 N N . VAL A 1 82 ? 0.087 1.890 13.361 1.00 97.19 82 VAL A N 1
ATOM 610 C CA . VAL A 1 82 ? -0.890 1.728 12.271 1.00 97.19 82 VAL A CA 1
ATOM 611 C C . VAL A 1 82 ? -1.689 0.441 12.446 1.00 97.19 82 VAL A C 1
ATOM 613 O O . VAL A 1 82 ? -2.918 0.476 12.367 1.00 97.19 82 VAL A O 1
ATOM 616 N N . ILE A 1 83 ? -1.022 -0.675 12.751 1.00 95.75 83 ILE A N 1
ATOM 617 C CA . ILE A 1 83 ? -1.686 -1.963 12.992 1.00 95.75 83 ILE A CA 1
ATOM 618 C C . ILE A 1 83 ? -2.671 -1.844 14.161 1.00 95.75 83 ILE A C 1
ATOM 620 O O . ILE A 1 83 ? -3.841 -2.199 14.026 1.00 95.75 83 ILE A O 1
ATOM 624 N N . ARG A 1 84 ? -2.238 -1.275 15.293 1.00 96.38 84 ARG A N 1
ATOM 625 C CA . ARG A 1 84 ? -3.105 -1.040 16.460 1.00 96.38 84 ARG A CA 1
ATOM 626 C C . ARG A 1 84 ? -4.305 -0.158 16.111 1.00 96.38 84 ARG A C 1
ATOM 628 O O . ARG A 1 84 ? -5.403 -0.423 16.592 1.00 96.38 84 ARG A O 1
ATOM 635 N N . SER A 1 85 ? -4.116 0.867 15.281 1.00 95.00 85 SER A N 1
ATOM 636 C CA . SER A 1 85 ? -5.197 1.744 14.813 1.00 95.00 85 SER A CA 1
ATOM 637 C C . SER A 1 85 ? -6.238 0.985 13.985 1.00 95.00 85 SER A C 1
ATOM 639 O O . SER A 1 85 ? -7.436 1.115 14.234 1.00 95.00 85 SER A O 1
ATOM 641 N N . VAL A 1 86 ? -5.795 0.133 13.054 1.00 94.00 86 VAL A N 1
ATOM 642 C CA . VAL A 1 86 ? -6.686 -0.716 12.248 1.00 94.00 86 VAL A CA 1
ATOM 643 C C . VAL A 1 86 ? -7.469 -1.691 13.134 1.00 94.00 86 VAL A C 1
ATOM 645 O O . VAL A 1 86 ? -8.695 -1.732 13.047 1.00 94.00 86 VAL A O 1
ATOM 648 N N . VAL A 1 87 ? -6.794 -2.401 14.044 1.00 93.56 87 VAL A N 1
ATOM 649 C CA . VAL A 1 87 ? -7.421 -3.381 14.954 1.00 93.56 87 VAL A CA 1
ATOM 650 C C . VAL A 1 87 ? -8.428 -2.726 15.909 1.00 93.56 87 VAL A C 1
ATOM 652 O O . VAL A 1 87 ? -9.496 -3.270 16.169 1.00 93.56 87 VAL A O 1
ATOM 655 N N . ARG A 1 88 ? -8.161 -1.519 16.415 1.00 92.94 88 ARG A N 1
ATOM 656 C CA . ARG A 1 88 ? -9.146 -0.809 17.254 1.00 92.94 88 ARG A CA 1
ATOM 657 C C . ARG A 1 88 ? -10.430 -0.470 16.495 1.00 92.94 88 ARG A C 1
ATOM 659 O O . ARG A 1 88 ? -11.507 -0.447 17.082 1.00 92.94 88 ARG A O 1
ATOM 666 N N . ARG A 1 89 ? -10.342 -0.219 15.186 1.00 90.00 89 ARG A N 1
ATOM 667 C CA . ARG A 1 89 ? -11.532 0.034 14.361 1.00 90.00 89 ARG A CA 1
ATOM 668 C C . ARG A 1 89 ? -12.348 -1.230 14.120 1.00 90.00 89 ARG A C 1
ATOM 670 O O . ARG A 1 89 ? -13.561 -1.112 13.989 1.00 90.00 89 ARG A O 1
ATOM 677 N N . THR A 1 90 ? -11.733 -2.414 14.123 1.00 82.88 90 THR A N 1
ATOM 678 C CA . THR A 1 90 ? -12.483 -3.677 14.022 1.00 82.88 90 THR A CA 1
ATOM 679 C C . THR A 1 90 ? -13.261 -3.992 15.299 1.00 82.88 90 THR A C 1
ATOM 681 O O . THR A 1 90 ? -14.322 -4.593 15.219 1.00 82.88 90 THR A O 1
ATOM 684 N N . THR A 1 91 ? -12.781 -3.564 16.474 1.00 69.94 91 THR A N 1
ATOM 685 C CA . THR A 1 91 ? -13.458 -3.824 17.762 1.00 69.94 91 THR A CA 1
ATOM 686 C C . THR A 1 91 ? -14.570 -2.830 18.100 1.00 69.94 91 THR A C 1
ATOM 688 O O . THR A 1 91 ? -15.400 -3.128 18.948 1.00 69.94 91 THR A O 1
ATOM 691 N N . ASN A 1 92 ? -14.602 -1.663 17.448 1.00 58.75 92 ASN A N 1
ATOM 692 C CA . ASN A 1 92 ? -15.615 -0.622 17.676 1.00 58.75 92 ASN A CA 1
ATOM 693 C C . ASN A 1 92 ? -16.850 -0.742 16.756 1.00 58.75 92 ASN A C 1
ATOM 695 O O . ASN A 1 92 ? -17.684 0.156 16.758 1.00 58.75 92 ASN A O 1
ATOM 699 N N . HIS A 1 93 ? -16.954 -1.811 15.957 1.00 52.91 93 HIS A N 1
ATOM 700 C CA . HIS A 1 93 ? -18.120 -2.121 15.111 1.00 52.91 93 HIS A CA 1
ATOM 701 C C . HIS A 1 93 ? -19.052 -3.172 15.758 1.00 52.91 93 HIS A C 1
ATOM 703 O O . HIS A 1 93 ? -19.686 -3.950 15.047 1.00 52.91 93 HIS A O 1
ATOM 709 N N . ALA A 1 94 ? -19.110 -3.210 17.095 1.00 43.50 94 ALA A N 1
ATOM 710 C CA . ALA A 1 94 ? -20.086 -3.988 17.863 1.00 43.50 94 ALA A CA 1
ATOM 711 C C . ALA A 1 94 ? -21.255 -3.102 18.308 1.00 43.50 94 ALA A C 1
ATOM 713 O O . ALA A 1 94 ? -20.981 -1.952 18.724 1.00 43.50 94 ALA A O 1
#